Protein AF-A0A959T741-F1 (afdb_monomer_lite)

Structure (mmCIF, N/CA/C/O backbone):
data_AF-A0A959T741-F1
#
_entry.id   AF-A0A959T741-F1
#
loop_
_atom_site.group_PDB
_atom_site.id
_atom_site.type_symbol
_atom_site.label_atom_id
_atom_site.label_alt_id
_atom_site.label_comp_id
_atom_site.label_asym_id
_atom_site.label_entity_id
_atom_site.label_seq_id
_atom_site.pdbx_PDB_ins_code
_atom_site.Cartn_x
_atom_site.Cartn_y
_atom_site.Cartn_z
_atom_site.occupancy
_atom_site.B_iso_or_equiv
_atom_site.auth_seq_id
_atom_site.auth_comp_id
_atom_site.auth_asym_id
_atom_site.auth_atom_id
_atom_site.pdbx_PDB_model_num
ATOM 1 N N . GLN A 1 1 ? -0.441 -8.977 -10.774 1.00 48.22 1 GLN A N 1
ATOM 2 C CA . GLN A 1 1 ? 0.994 -9.327 -10.848 1.00 48.22 1 GLN A CA 1
ATOM 3 C C . GLN A 1 1 ? 1.795 -8.151 -10.303 1.00 48.22 1 GLN A C 1
ATOM 5 O O . GLN A 1 1 ? 1.359 -7.024 -10.499 1.00 48.22 1 GLN A O 1
ATOM 10 N N . GLY A 1 2 ? 2.884 -8.388 -9.568 1.00 64.38 2 GLY A N 1
ATOM 11 C CA . GLY A 1 2 ? 3.700 -7.298 -9.017 1.00 64.38 2 GLY A CA 1
ATOM 12 C C . GLY A 1 2 ? 4.510 -6.603 -10.111 1.00 64.38 2 GLY A C 1
ATOM 13 O O . GLY A 1 2 ? 5.053 -7.286 -10.977 1.00 64.38 2 GLY A O 1
ATOM 14 N N . ILE A 1 3 ? 4.594 -5.272 -10.068 1.00 76.81 3 ILE A N 1
ATOM 15 C CA . ILE A 1 3 ? 5.387 -4.494 -11.029 1.00 76.81 3 ILE A CA 1
ATOM 16 C C . ILE A 1 3 ? 6.873 -4.751 -10.787 1.00 76.81 3 ILE A C 1
ATOM 18 O O . ILE A 1 3 ? 7.368 -4.605 -9.666 1.00 76.81 3 ILE A O 1
ATOM 22 N N . GLN A 1 4 ? 7.556 -5.162 -11.851 1.00 80.00 4 GLN A N 1
ATOM 23 C CA . GLN A 1 4 ? 8.999 -5.351 -11.932 1.00 80.00 4 GLN A CA 1
ATOM 24 C C . GLN A 1 4 ? 9.438 -4.902 -13.327 1.00 80.00 4 GLN A C 1
ATOM 26 O O . GLN A 1 4 ? 8.808 -5.302 -14.304 1.00 80.00 4 GLN A O 1
ATOM 31 N N . GLY A 1 5 ? 10.472 -4.072 -13.418 1.00 84.44 5 GLY A N 1
ATOM 32 C CA . GLY A 1 5 ? 10.972 -3.545 -14.689 1.00 84.44 5 GLY A CA 1
ATOM 33 C C . GLY A 1 5 ? 11.788 -2.272 -14.503 1.00 84.44 5 GLY A C 1
ATOM 34 O O . GLY A 1 5 ? 11.786 -1.684 -13.414 1.00 84.44 5 GLY A O 1
ATOM 35 N N . ALA A 1 6 ? 12.512 -1.861 -15.547 1.00 87.69 6 ALA A N 1
ATOM 36 C CA . ALA A 1 6 ? 13.151 -0.552 -15.548 1.00 87.69 6 ALA A CA 1
ATOM 37 C C . ALA A 1 6 ? 12.064 0.535 -15.540 1.00 87.69 6 ALA A C 1
ATOM 39 O O . ALA A 1 6 ? 10.896 0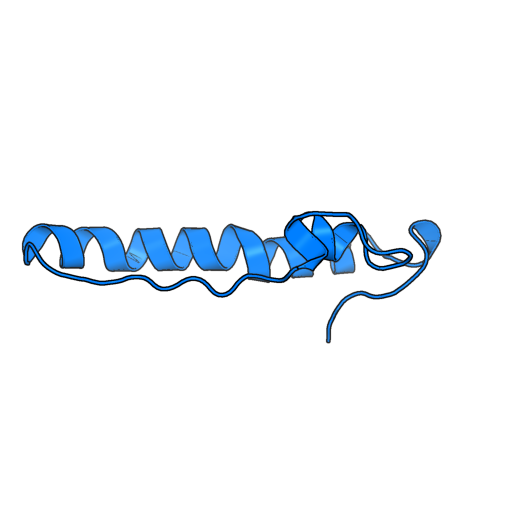.258 -15.824 1.00 87.69 6 ALA A O 1
ATOM 40 N N . ILE A 1 7 ? 12.402 1.765 -15.153 1.00 86.75 7 ILE A N 1
ATOM 41 C CA . ILE A 1 7 ? 11.372 2.802 -14.989 1.00 86.75 7 ILE A CA 1
ATOM 42 C C . ILE A 1 7 ? 10.701 3.137 -16.331 1.00 86.75 7 ILE A C 1
ATOM 44 O O . ILE A 1 7 ? 9.498 3.374 -16.373 1.00 86.75 7 ILE A O 1
ATOM 48 N N . GLU A 1 8 ? 11.463 3.073 -17.419 1.00 90.31 8 GLU A N 1
ATOM 49 C CA . GLU A 1 8 ? 11.023 3.252 -18.799 1.00 90.31 8 GLU A CA 1
ATOM 50 C C . GLU A 1 8 ? 10.110 2.125 -19.312 1.00 90.31 8 GLU A C 1
ATOM 52 O O . GLU A 1 8 ? 9.325 2.355 -20.230 1.00 90.31 8 GLU A O 1
ATOM 57 N N . ASP A 1 9 ? 10.149 0.942 -18.689 1.00 90.44 9 ASP A N 1
ATOM 58 C CA . ASP A 1 9 ? 9.305 -0.202 -19.055 1.00 90.44 9 ASP A CA 1
ATOM 59 C C . ASP A 1 9 ? 7.929 -0.159 -18.369 1.00 90.44 9 ASP A C 1
ATOM 61 O O . ASP A 1 9 ? 7.003 -0.884 -18.750 1.00 90.44 9 ASP A O 1
ATOM 65 N N . VAL A 1 10 ? 7.772 0.662 -17.322 1.00 91.06 10 VAL A N 1
ATOM 66 C CA . VAL A 1 10 ? 6.527 0.737 -16.554 1.00 91.06 10 VAL A CA 1
ATOM 67 C C . VAL A 1 10 ? 5.636 1.846 -17.091 1.00 91.06 10 VAL A C 1
ATOM 69 O O . VAL A 1 10 ? 5.888 3.035 -16.914 1.00 91.06 10 VAL A O 1
ATOM 72 N N . THR A 1 11 ? 4.517 1.445 -17.689 1.00 93.25 11 THR A N 1
ATOM 73 C CA . THR A 1 11 ? 3.514 2.402 -18.168 1.00 93.25 11 THR A CA 1
ATOM 74 C C . THR A 1 11 ? 2.847 3.161 -17.008 1.00 93.25 11 THR A C 1
ATOM 76 O O . THR A 1 11 ? 2.670 2.599 -15.918 1.00 93.25 11 THR A O 1
ATOM 79 N N . PRO A 1 12 ? 2.379 4.403 -17.233 1.00 93.56 12 PRO A N 1
ATOM 80 C CA . PRO A 1 12 ? 1.613 5.151 -16.236 1.00 93.56 12 PRO A CA 1
ATOM 81 C C . PRO A 1 12 ? 0.397 4.386 -15.696 1.00 93.56 12 PRO A C 1
ATOM 83 O O . PRO A 1 12 ? 0.133 4.429 -14.499 1.00 93.56 12 PRO A O 1
ATOM 86 N N . ASP A 1 13 ? -0.294 3.610 -16.536 1.00 94.81 13 ASP A N 1
ATOM 87 C CA . ASP A 1 13 ? -1.447 2.801 -16.118 1.00 94.81 13 ASP A CA 1
ATOM 88 C C . ASP A 1 13 ? -1.059 1.628 -15.214 1.00 94.81 13 ASP A C 1
ATOM 90 O O . ASP A 1 13 ? -1.823 1.203 -14.344 1.00 94.81 13 ASP A O 1
ATOM 94 N N . MET A 1 14 ? 0.127 1.049 -15.412 1.00 93.62 14 MET A N 1
ATOM 95 C CA . MET A 1 14 ? 0.662 0.063 -14.474 1.00 93.62 14 MET A CA 1
ATOM 96 C C . MET A 1 14 ? 0.963 0.734 -13.134 1.00 93.62 14 MET A C 1
ATOM 98 O O . MET A 1 14 ? 0.484 0.253 -12.107 1.00 93.62 14 MET A O 1
ATOM 102 N N . ALA A 1 15 ? 1.672 1.866 -13.144 1.00 92.88 15 ALA A N 1
ATOM 103 C CA . ALA A 1 15 ? 1.968 2.625 -11.933 1.00 92.88 15 ALA A CA 1
ATOM 104 C C . ALA A 1 15 ? 0.680 3.015 -11.180 1.00 92.88 15 ALA A C 1
ATOM 106 O O . ALA A 1 15 ? 0.537 2.723 -9.995 1.00 92.88 15 ALA A O 1
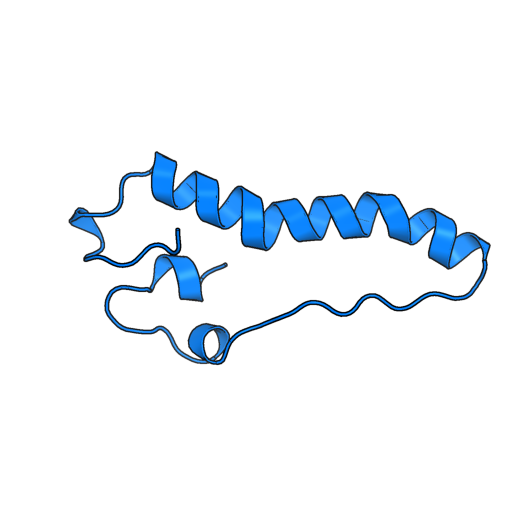ATOM 107 N N . ALA A 1 16 ? -0.313 3.574 -11.869 1.00 95.62 16 ALA A N 1
ATOM 108 C CA . ALA A 1 16 ? -1.586 3.950 -11.264 1.00 95.62 16 ALA A CA 1
ATOM 109 C C . ALA A 1 16 ? -2.288 2.754 -10.601 1.00 95.62 16 ALA A C 1
ATOM 111 O O . ALA A 1 16 ? -2.753 2.866 -9.468 1.00 95.62 16 ALA A O 1
ATOM 112 N N . ARG A 1 17 ? -2.300 1.584 -11.255 1.00 95.56 17 ARG A N 1
ATOM 113 C CA . ARG A 1 17 ? -2.915 0.365 -10.702 1.00 95.56 17 ARG A CA 1
ATOM 114 C C . ARG A 1 17 ? -2.263 -0.108 -9.403 1.00 95.56 17 ARG A C 1
ATOM 116 O O . ARG A 1 17 ? -2.980 -0.562 -8.508 1.00 95.56 17 ARG A O 1
ATOM 123 N N . ILE A 1 18 ? -0.935 -0.018 -9.279 1.00 94.94 18 ILE A N 1
ATOM 124 C CA . ILE A 1 18 ? -0.264 -0.456 -8.046 1.00 94.94 18 ILE A CA 1
ATOM 125 C C . ILE A 1 18 ? -0.542 0.501 -6.884 1.00 94.94 18 ILE A C 1
ATOM 127 O O . ILE A 1 18 ? -0.852 0.032 -5.792 1.00 94.94 18 ILE A O 1
ATOM 131 N N . PHE A 1 19 ? -0.548 1.816 -7.124 1.00 96.25 19 PHE A N 1
ATOM 132 C CA . PHE A 1 19 ? -0.935 2.805 -6.113 1.00 96.25 19 PHE A CA 1
ATOM 133 C C . PHE A 1 19 ? -2.407 2.667 -5.717 1.00 96.25 19 PHE A C 1
ATOM 135 O O . PHE A 1 19 ? -2.742 2.740 -4.533 1.00 96.25 19 PHE A O 1
ATOM 142 N N . ASP A 1 20 ? -3.290 2.424 -6.687 1.00 97.81 20 ASP A N 1
ATOM 143 C CA . ASP A 1 20 ? -4.713 2.229 -6.418 1.00 97.81 20 ASP A CA 1
ATOM 144 C C . ASP A 1 20 ? -4.975 1.027 -5.509 1.00 97.81 20 ASP A C 1
ATOM 146 O O . ASP A 1 20 ? -5.818 1.104 -4.617 1.00 97.81 20 ASP A O 1
ATOM 150 N N . THR A 1 21 ? -4.197 -0.044 -5.671 1.00 95.81 21 THR A N 1
ATOM 151 C CA . THR A 1 21 ? -4.315 -1.253 -4.849 1.00 95.81 21 THR A CA 1
ATOM 152 C C . THR A 1 21 ? -3.645 -1.081 -3.485 1.00 95.81 21 THR A C 1
ATOM 154 O O . THR A 1 21 ? -4.300 -1.209 -2.449 1.00 95.81 21 THR A O 1
ATOM 157 N N . ASN A 1 22 ? -2.345 -0.780 -3.476 1.00 96.31 22 ASN A N 1
ATOM 158 C CA . ASN A 1 22 ? -1.506 -0.884 -2.283 1.00 96.31 22 ASN A CA 1
ATOM 159 C C . ASN A 1 22 ? -1.636 0.323 -1.349 1.00 96.31 22 ASN A C 1
ATOM 161 O O . ASN A 1 22 ? -1.507 0.166 -0.141 1.00 96.31 22 ASN A O 1
ATOM 165 N N . LEU A 1 23 ? -1.938 1.508 -1.887 1.00 96.69 23 LEU A N 1
ATOM 166 C CA . LEU A 1 23 ? -2.073 2.726 -1.091 1.00 96.69 23 LEU A CA 1
ATOM 167 C C . LEU A 1 23 ? -3.544 3.118 -0.941 1.00 96.69 23 LEU A C 1
ATOM 169 O O . LEU A 1 23 ? -4.107 3.097 0.157 1.00 96.69 23 LEU A O 1
ATOM 173 N N . PHE A 1 24 ? -4.199 3.458 -2.052 1.00 98.31 24 PHE A N 1
ATOM 174 C CA . PHE A 1 24 ? -5.560 3.990 -2.002 1.00 98.31 24 PHE A CA 1
ATOM 175 C C . PHE A 1 24 ? -6.585 2.926 -1.591 1.00 98.31 24 PHE A C 1
ATOM 177 O O . PHE A 1 24 ? -7.535 3.242 -0.876 1.00 98.31 24 PHE A O 1
ATOM 184 N N . GLY A 1 25 ? -6.387 1.661 -1.966 1.00 98.31 25 GLY A N 1
ATOM 185 C CA . GLY A 1 25 ? -7.229 0.538 -1.556 1.00 98.31 25 GLY A CA 1
ATOM 186 C C . GLY A 1 25 ? -7.232 0.333 -0.041 1.00 98.31 25 GLY A C 1
ATOM 187 O O . GLY A 1 25 ? -8.303 0.234 0.567 1.00 98.31 25 GLY A O 1
ATOM 188 N N . ILE A 1 26 ? -6.054 0.370 0.590 1.00 97.88 26 ILE A N 1
ATOM 189 C CA . ILE A 1 26 ? -5.929 0.299 2.052 1.00 97.88 26 ILE A CA 1
ATOM 190 C C . ILE A 1 26 ? -6.605 1.512 2.699 1.00 97.88 26 ILE A C 1
ATOM 192 O O . ILE A 1 26 ? -7.407 1.346 3.619 1.00 97.88 26 ILE A O 1
ATOM 196 N N . LEU A 1 27 ? -6.372 2.726 2.185 1.00 98.38 27 LEU A N 1
ATOM 197 C CA . LEU A 1 27 ? -7.018 3.939 2.701 1.00 98.38 27 LEU A CA 1
ATOM 198 C C . LEU A 1 27 ? -8.551 3.856 2.635 1.00 98.38 27 LEU A C 1
ATOM 200 O O . LEU A 1 27 ? -9.224 4.179 3.617 1.00 98.38 27 LEU A O 1
ATOM 204 N N . ARG A 1 28 ? -9.116 3.398 1.511 1.00 98.69 28 ARG A N 1
ATOM 205 C CA . ARG A 1 28 ? -10.568 3.204 1.349 1.00 98.69 28 ARG A CA 1
ATOM 206 C C . ARG A 1 28 ? -11.104 2.168 2.335 1.00 98.69 28 ARG A C 1
ATOM 208 O O . ARG A 1 28 ? -12.115 2.423 2.983 1.00 98.69 28 ARG A O 1
ATOM 215 N N . THR A 1 29 ? -10.399 1.050 2.496 1.00 98.44 29 THR A N 1
ATOM 216 C CA . THR A 1 29 ? -10.781 -0.028 3.420 1.00 98.44 29 THR A CA 1
ATOM 217 C C . THR A 1 29 ? -10.797 0.467 4.863 1.00 98.44 29 THR A C 1
ATOM 219 O O . THR A 1 29 ? -11.807 0.328 5.551 1.00 98.44 29 THR A O 1
ATOM 222 N N . CYS A 1 30 ? -9.728 1.139 5.301 1.00 98.50 30 CYS A N 1
ATOM 223 C CA . CYS A 1 30 ? -9.655 1.748 6.625 1.00 98.50 30 CYS A CA 1
ATOM 224 C C . CYS A 1 30 ? -10.799 2.743 6.844 1.00 98.50 30 CYS A C 1
ATOM 226 O O . CYS A 1 30 ? -11.490 2.666 7.856 1.00 98.50 30 CYS A O 1
ATOM 228 N N . ARG A 1 31 ? -11.053 3.646 5.886 1.00 98.50 31 ARG A N 1
ATOM 229 C CA . ARG A 1 31 ? -12.150 4.626 5.983 1.00 98.50 31 ARG A CA 1
ATOM 230 C C . ARG A 1 31 ? -13.524 3.971 6.104 1.00 98.50 31 ARG A C 1
ATOM 232 O O . ARG A 1 31 ? -14.369 4.518 6.804 1.00 98.50 31 ARG A O 1
ATOM 239 N N . ALA A 1 32 ? -13.741 2.836 5.445 1.00 98.69 32 ALA A N 1
ATOM 240 C CA . ALA A 1 32 ? -15.009 2.120 5.498 1.00 98.69 32 ALA A CA 1
ATOM 241 C C . ALA A 1 32 ? -15.246 1.440 6.857 1.00 98.69 32 ALA A C 1
ATOM 243 O O . ALA A 1 32 ? -16.363 1.471 7.366 1.00 98.69 32 ALA A O 1
ATOM 244 N N . VAL A 1 33 ? -14.211 0.847 7.465 1.00 98.50 33 VAL A N 1
ATOM 245 C CA . VAL A 1 33 ? -14.375 0.043 8.694 1.00 98.50 33 VAL A CA 1
ATOM 246 C C . VAL A 1 33 ? -14.133 0.824 9.988 1.00 98.50 33 VAL A C 1
ATOM 248 O O . VAL A 1 33 ? -14.703 0.482 11.026 1.00 98.50 33 VAL A O 1
ATOM 251 N N . LEU A 1 34 ? -13.307 1.878 9.950 1.00 98.56 34 LEU A N 1
ATOM 252 C CA . LEU A 1 34 ? -12.917 2.639 11.141 1.00 98.56 34 LEU A CA 1
ATOM 253 C C . LEU A 1 34 ? -14.100 3.245 11.912 1.00 98.56 34 LEU A C 1
ATOM 255 O O . LEU A 1 34 ? -14.064 3.152 13.139 1.00 98.56 34 LEU A O 1
ATOM 259 N N . PRO A 1 35 ? -15.136 3.838 11.282 1.00 98.62 35 PRO A N 1
ATOM 260 C CA . PRO A 1 35 ? -16.271 4.391 12.024 1.00 98.62 35 PRO A CA 1
ATOM 261 C C . PRO A 1 35 ? -16.951 3.345 12.917 1.00 98.62 35 PRO A C 1
ATOM 263 O O . PRO A 1 35 ? -17.046 3.546 14.126 1.00 98.62 35 PRO A O 1
ATOM 266 N N . GLY A 1 36 ? -17.283 2.173 12.365 1.00 98.81 36 GLY A N 1
ATOM 267 C CA . GLY A 1 36 ? -17.911 1.091 13.130 1.00 98.81 36 GLY A CA 1
ATOM 268 C C . GLY A 1 36 ? -16.992 0.471 14.193 1.00 98.81 36 GLY A C 1
ATOM 269 O O . GLY A 1 36 ? -17.458 0.051 15.251 1.00 98.81 36 GLY A O 1
ATOM 270 N N . MET A 1 37 ? -15.672 0.426 13.961 1.00 98.75 37 MET A N 1
ATOM 271 C CA . MET A 1 37 ? -14.710 0.028 15.003 1.00 98.75 37 MET A CA 1
ATOM 272 C C . MET A 1 37 ? -14.676 1.032 16.165 1.00 98.75 37 MET A C 1
ATOM 274 O O . MET A 1 37 ? -14.591 0.619 17.322 1.00 98.75 37 MET A O 1
ATOM 278 N N . ARG A 1 38 ? -14.766 2.337 15.869 1.00 98.56 38 ARG A N 1
ATOM 279 C CA . ARG A 1 38 ? -14.783 3.409 16.877 1.00 98.56 38 ARG A CA 1
ATOM 280 C C . ARG A 1 38 ? -16.069 3.398 17.694 1.00 98.56 38 ARG A C 1
ATOM 282 O O . ARG A 1 38 ? -15.980 3.475 18.912 1.00 98.56 38 ARG A O 1
ATOM 289 N N . GLU A 1 39 ? -17.225 3.241 17.053 1.00 98.75 39 GLU A N 1
ATOM 290 C CA . GLU A 1 39 ? -18.522 3.115 17.738 1.00 98.75 39 GLU A CA 1
ATOM 291 C C . GLU A 1 39 ? -18.542 1.936 18.717 1.00 98.75 39 GLU A C 1
ATOM 293 O O . GLU A 1 39 ? -19.020 2.061 19.841 1.00 98.75 39 GLU A O 1
ATOM 298 N N . ARG A 1 40 ? -17.953 0.800 18.325 1.00 98.38 40 ARG A N 1
ATOM 299 C CA . ARG A 1 40 ? -17.837 -0.389 19.181 1.00 98.38 40 ARG A CA 1
ATOM 300 C C . ARG A 1 40 ? -16.737 -0.271 20.250 1.00 98.38 40 ARG A C 1
ATOM 302 O O . ARG A 1 40 ? -16.619 -1.151 21.100 1.00 98.38 40 ARG A O 1
ATOM 309 N N . GLY A 1 41 ? -15.878 0.747 20.185 1.00 98.56 41 GLY A N 1
ATOM 310 C CA . GLY A 1 41 ? -14.721 0.897 21.076 1.00 98.56 41 GLY A CA 1
ATOM 311 C C . GLY A 1 41 ? -13.674 -0.220 20.955 1.00 98.56 41 GLY A C 1
ATOM 312 O O . GLY A 1 41 ? -12.843 -0.378 21.844 1.00 98.56 41 GLY A O 1
ATOM 313 N N . SER A 1 42 ? -13.712 -1.026 19.887 1.00 98.56 42 SER A N 1
ATOM 314 C CA . SER A 1 42 ? -12.812 -2.169 19.696 1.00 98.56 42 SER A CA 1
ATOM 315 C C . SER A 1 42 ? -12.628 -2.520 18.220 1.00 98.56 42 SER A C 1
ATOM 317 O O . SER A 1 42 ? -13.564 -2.487 17.419 1.00 98.56 42 SER A O 1
ATOM 319 N N . GLY A 1 43 ? -11.414 -2.912 17.845 1.00 98.00 43 GLY A N 1
ATOM 320 C CA . GLY A 1 43 ? -11.072 -3.343 16.493 1.00 98.00 43 GLY A CA 1
ATOM 321 C C . GLY A 1 43 ? -9.563 -3.358 16.288 1.00 98.00 43 GLY A C 1
ATOM 322 O O . GLY A 1 43 ? -8.837 -2.642 16.974 1.00 98.00 43 GLY A O 1
ATOM 323 N N . LEU A 1 44 ? -9.100 -4.176 15.348 1.00 98.25 44 LEU A N 1
ATOM 324 C CA . LEU A 1 44 ? -7.692 -4.275 14.985 1.00 98.25 44 LEU A CA 1
ATOM 325 C C . LEU A 1 44 ? -7.574 -4.285 13.461 1.00 98.25 44 LEU A C 1
ATOM 327 O O . LEU A 1 44 ? -8.226 -5.087 12.795 1.00 98.25 44 LEU A O 1
ATOM 331 N N . ILE A 1 45 ? -6.742 -3.394 12.924 1.00 98.19 45 ILE A N 1
ATOM 332 C CA . ILE A 1 45 ? -6.356 -3.377 11.511 1.00 98.19 45 ILE A CA 1
ATOM 333 C C . ILE A 1 45 ? -4.882 -3.769 11.451 1.00 98.19 45 ILE A C 1
ATOM 335 O O . ILE A 1 45 ? -4.041 -3.100 12.047 1.00 98.19 45 ILE A O 1
ATOM 339 N N . LEU A 1 46 ? -4.579 -4.851 10.736 1.00 97.69 46 LEU A N 1
ATOM 340 C CA . LEU A 1 46 ? -3.214 -5.304 10.480 1.00 97.69 46 LEU A CA 1
ATOM 341 C C . LEU A 1 46 ? -2.917 -5.131 8.993 1.00 97.69 46 LEU A C 1
ATOM 343 O O . LEU A 1 46 ? -3.378 -5.917 8.169 1.00 97.69 46 LEU A O 1
ATOM 347 N N . ASN A 1 47 ? -2.154 -4.094 8.656 1.00 97.19 47 ASN A N 1
ATOM 348 C CA . ASN A 1 47 ? -1.664 -3.908 7.295 1.00 97.19 47 ASN A CA 1
ATOM 349 C C . ASN A 1 47 ? -0.410 -4.756 7.076 1.00 97.19 47 ASN A C 1
ATOM 351 O O . ASN A 1 47 ? 0.458 -4.838 7.947 1.00 97.19 47 ASN A O 1
ATOM 355 N N . VAL A 1 48 ? -0.306 -5.360 5.896 1.00 95.06 48 VAL A N 1
ATOM 356 C CA . VAL A 1 48 ? 0.874 -6.125 5.490 1.00 95.06 48 VAL A CA 1
ATOM 357 C C . VAL A 1 48 ? 1.823 -5.197 4.745 1.00 95.06 48 VAL A C 1
ATOM 359 O O . VAL A 1 48 ? 1.410 -4.501 3.822 1.00 95.06 48 VAL A O 1
ATOM 362 N N . SER A 1 49 ? 3.090 -5.201 5.149 1.00 93.81 49 SER A N 1
ATOM 363 C CA . SER A 1 49 ? 4.160 -4.437 4.507 1.00 93.81 49 SER A CA 1
ATOM 364 C C . SER A 1 49 ? 5.267 -5.371 4.004 1.00 93.81 49 SER A C 1
ATOM 366 O O 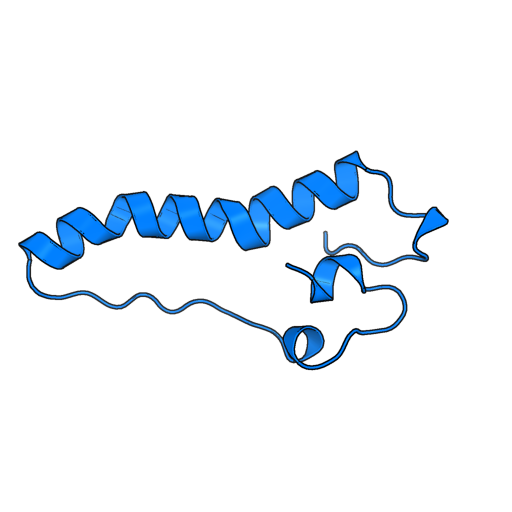. SER A 1 49 ? 5.176 -6.595 4.107 1.00 93.81 49 SER A O 1
ATOM 368 N N . SER A 1 50 ? 6.315 -4.789 3.435 1.00 91.75 50 SER A N 1
ATOM 369 C CA . SER A 1 50 ? 7.454 -5.470 2.833 1.00 91.75 50 SER A CA 1
ATOM 370 C C . SER A 1 50 ? 8.753 -4.791 3.260 1.00 91.75 50 SER A C 1
ATOM 372 O O . SER A 1 50 ? 8.791 -3.575 3.429 1.00 91.75 50 SER A O 1
ATOM 374 N N . LEU A 1 51 ? 9.855 -5.545 3.332 1.00 92.00 51 LEU A N 1
ATOM 375 C CA . LEU A 1 51 ? 11.202 -4.972 3.502 1.00 92.00 51 LEU A CA 1
ATOM 376 C C . LEU A 1 51 ? 11.538 -3.938 2.415 1.00 92.00 51 LEU A C 1
ATOM 378 O O . LEU A 1 51 ? 12.277 -2.991 2.663 1.00 92.00 51 LEU A O 1
ATOM 382 N N . ALA A 1 52 ? 10.937 -4.089 1.231 1.00 91.12 52 ALA A N 1
ATOM 383 C CA . ALA A 1 52 ? 11.071 -3.164 0.109 1.00 91.12 52 ALA A CA 1
ATOM 384 C C . ALA A 1 52 ? 10.560 -1.739 0.402 1.00 91.12 52 ALA A C 1
ATOM 386 O O . ALA A 1 52 ? 10.885 -0.836 -0.361 1.00 91.12 52 ALA A O 1
ATOM 387 N N . ALA A 1 53 ? 9.773 -1.535 1.466 1.00 88.69 53 ALA A N 1
ATOM 388 C CA . ALA A 1 53 ? 9.351 -0.204 1.910 1.00 88.69 53 ALA A CA 1
ATOM 389 C C . ALA A 1 53 ? 10.473 0.545 2.655 1.00 88.69 53 ALA A C 1
ATOM 391 O O . ALA A 1 53 ? 10.453 1.767 2.747 1.00 88.69 53 ALA A O 1
ATOM 392 N N . ASN A 1 54 ? 11.458 -0.182 3.195 1.00 89.69 54 ASN A N 1
ATOM 393 C CA . ASN A 1 54 ? 12.525 0.399 4.008 1.00 89.69 54 ASN A CA 1
ATOM 394 C C . ASN A 1 54 ? 13.714 0.876 3.160 1.00 89.69 54 ASN A C 1
ATOM 396 O O . ASN A 1 54 ? 14.430 1.798 3.541 1.00 89.69 54 ASN A O 1
ATOM 400 N N . PHE A 1 55 ? 13.936 0.229 2.018 1.00 86.75 55 PHE A N 1
ATOM 401 C CA 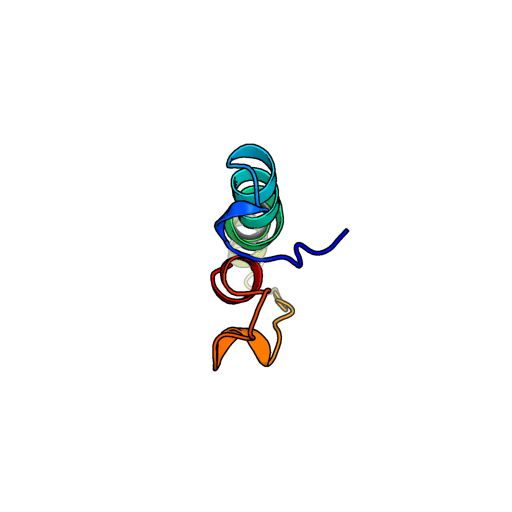. PHE A 1 55 ? 14.916 0.622 1.014 1.00 86.75 55 PHE A CA 1
ATOM 402 C C . PHE A 1 55 ? 14.407 0.204 -0.366 1.00 86.75 55 PHE A C 1
ATOM 404 O O . PHE A 1 55 ? 13.902 -0.906 -0.551 1.00 86.75 55 PHE A O 1
ATOM 411 N N . GLY A 1 56 ? 14.530 1.113 -1.334 1.00 83.69 56 GLY A N 1
ATOM 412 C CA . GLY A 1 56 ? 14.101 0.867 -2.705 1.00 83.69 56 GLY A CA 1
ATOM 413 C C . GLY A 1 56 ? 14.830 -0.333 -3.303 1.00 83.69 56 GLY A C 1
ATOM 414 O O . GLY A 1 56 ? 16.054 -0.425 -3.226 1.00 83.69 56 GLY A O 1
ATOM 415 N N . LEU A 1 57 ? 14.082 -1.254 -3.908 1.00 86.38 57 LEU A N 1
ATOM 416 C CA . LEU A 1 57 ? 14.668 -2.389 -4.615 1.00 86.38 57 LEU A CA 1
ATOM 417 C C . LEU A 1 57 ? 14.884 -2.038 -6.099 1.00 86.38 57 LEU A C 1
ATOM 419 O O . LEU A 1 57 ? 13.963 -1.501 -6.730 1.00 86.38 57 LEU A O 1
ATOM 423 N N . PRO A 1 58 ? 16.053 -2.366 -6.688 1.00 88.06 58 PRO A N 1
ATOM 424 C CA . PRO A 1 58 ? 16.279 -2.214 -8.123 1.00 88.06 58 PRO A CA 1
ATOM 425 C C . PRO A 1 58 ? 15.162 -2.872 -8.935 1.00 88.06 58 PRO A C 1
ATOM 427 O O . PRO A 1 58 ? 14.686 -3.951 -8.581 1.00 88.06 58 PRO A O 1
ATOM 430 N N . PHE A 1 59 ? 14.725 -2.200 -10.002 1.00 90.06 59 PHE A N 1
ATOM 431 C CA . PHE A 1 59 ? 13.615 -2.624 -10.868 1.00 90.06 59 PHE A CA 1
ATOM 432 C C . PHE A 1 59 ? 12.247 -2.769 -10.175 1.00 90.06 59 PHE A C 1
ATOM 434 O O . PHE A 1 59 ? 11.300 -3.279 -10.768 1.00 90.06 59 PHE A O 1
ATOM 441 N N . ARG A 1 60 ? 12.108 -2.332 -8.916 1.00 90.25 60 ARG A N 1
ATOM 442 C CA . ARG A 1 60 ? 10.843 -2.371 -8.159 1.00 90.25 60 ARG A CA 1
ATOM 443 C C . ARG A 1 60 ? 10.566 -1.057 -7.433 1.00 90.25 60 ARG A C 1
ATOM 445 O O . ARG A 1 60 ? 9.801 -1.043 -6.476 1.00 90.25 60 ARG A O 1
ATOM 452 N N . GLY A 1 61 ? 11.151 0.048 -7.902 1.00 89.75 61 GLY A N 1
ATOM 453 C CA . GLY A 1 61 ? 11.037 1.361 -7.260 1.00 89.75 61 GLY A CA 1
ATOM 454 C C . GLY A 1 61 ? 9.589 1.804 -7.038 1.00 89.75 61 GLY A C 1
ATOM 455 O O . GLY A 1 61 ? 9.247 2.234 -5.944 1.00 89.75 61 GLY A O 1
ATOM 456 N N . LEU A 1 62 ? 8.712 1.608 -8.030 1.00 91.75 62 LEU A N 1
ATOM 457 C CA . LEU A 1 62 ? 7.289 1.945 -7.899 1.00 91.75 62 LEU A CA 1
ATOM 458 C C . LEU A 1 62 ? 6.554 1.067 -6.882 1.00 91.75 62 LEU A C 1
ATOM 460 O O . LEU A 1 62 ? 5.677 1.564 -6.195 1.00 91.75 62 LEU A O 1
ATOM 464 N N . TYR A 1 63 ? 6.922 -0.209 -6.752 1.00 92.38 63 TYR A N 1
ATOM 465 C CA . TYR A 1 63 ? 6.3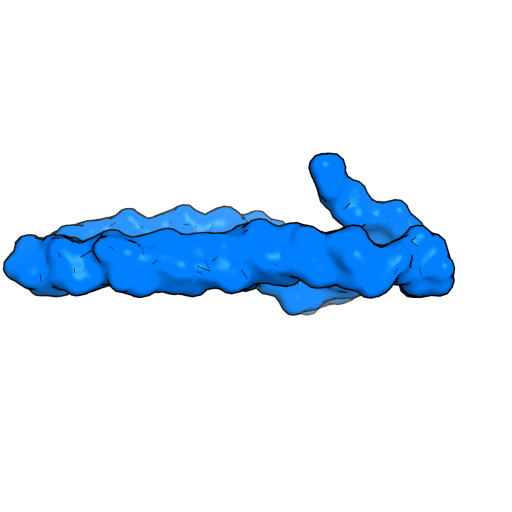79 -1.069 -5.698 1.00 92.38 63 TYR A CA 1
ATOM 466 C C . TYR A 1 63 ? 6.884 -0.651 -4.314 1.00 92.38 63 TYR A C 1
ATOM 468 O O . TYR A 1 63 ? 6.105 -0.597 -3.375 1.00 92.38 63 TYR A O 1
ATOM 476 N N . SER A 1 64 ? 8.172 -0.324 -4.192 1.00 93.06 64 SER A N 1
ATOM 477 C CA . SER A 1 64 ? 8.753 0.205 -2.953 1.00 93.06 64 SER A CA 1
ATOM 478 C C . SER A 1 64 ? 8.136 1.539 -2.514 1.00 93.06 64 SER A C 1
ATOM 480 O O . SER A 1 64 ? 8.223 1.877 -1.339 1.00 93.06 64 SER A O 1
ATOM 482 N N . ALA A 1 65 ? 7.554 2.302 -3.443 1.00 92.56 65 ALA A N 1
ATOM 483 C CA . ALA A 1 65 ? 6.952 3.606 -3.181 1.00 92.56 65 ALA A CA 1
ATOM 484 C C . ALA A 1 65 ? 5.476 3.553 -2.740 1.00 92.56 65 ALA A C 1
ATOM 486 O O . ALA A 1 65 ? 4.959 4.5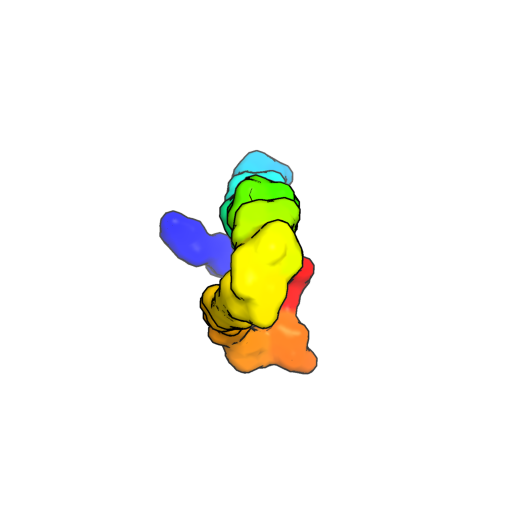82 -2.302 1.00 92.56 65 ALA A O 1
ATOM 487 N N . THR A 1 66 ? 4.795 2.409 -2.887 1.00 92.31 66 THR A N 1
ATOM 488 C CA . THR A 1 66 ? 3.410 2.220 -2.412 1.00 92.31 66 THR A CA 1
ATOM 489 C C . THR A 1 66 ? 3.373 1.709 -0.988 1.00 92.31 66 THR A C 1
ATOM 491 O O . THR A 1 66 ? 2.550 2.234 -0.210 1.00 92.31 66 THR A O 1
#

pLDDT: mean 92.69, std 8.22, range [48.22, 98.81]

Secondary structure (DSSP, 8-state):
----S-GGGS-HHHHHHHHIIIIIIHHHHHHHHHHHHHHTT---------GGGTSPPTT-HHHHT-

Sequence (66 aa):
QGIQGAIEDVTPDMAARIFDTNLFGILRTCRAVLPGMRERGSGLILNVSSLAANFGLPFRGLYSAT

Radius of gyration: 15.03 Å; chains: 1; bounding box: 35×14×40 Å

Foldseek 3Di:
DAQFADPVVQDPVNLVVLCVVQPVVVVVVCVVCVVVCVVVVHDDDDRDDDPCCVDPDVRRNSVNVD